Protein AF-A0A1B6IXI5-F1 (afdb_monomer_lite)

InterPro domains:
  IPR011701 Major facilitator superfamily [PF07690] (2-119)
  IPR036259 MFS transporter superfamily [G3DSA:1.20.1250.20] (48-127)
  IPR036259 MFS transporter superfamily [SSF103473] (2-117)
  IPR050382 Major Facilitator Superfamily Sodium/Anion Cotransporter [PTHR11662] (1-133)

Sequence (133 aa):
CVVWWTVVKDKPEDDPHISPEELKFLKESLGGGPNDTAAKHVTYPWAKFLTSMPVWSIVVAHFCENWGFYTLLTQLPTFMKDTLNFQLEKAGFMSSLPYLVMAIIMQFAGTLADWLRNTEVLTTTQVRKVFNC

Structure (mmCIF, N/CA/C/O backbone):
data_AF-A0A1B6IXI5-F1
#
_entry.id   AF-A0A1B6IXI5-F1
#
loop_
_atom_site.group_PDB
_atom_site.id
_atom_site.type_symbol
_atom_site.label_atom_id
_atom_site.label_alt_id
_atom_site.label_comp_id
_atom_site.label_asym_id
_atom_site.label_entity_id
_atom_site.label_seq_id
_atom_site.pdbx_PDB_ins_code
_atom_site.Cartn_x
_atom_site.Cartn_y
_atom_site.Cartn_z
_atom_site.occupancy
_atom_site.B_iso_or_equiv
_atom_site.auth_seq_id
_atom_site.auth_comp_id
_atom_site.auth_asym_id
_atom_site.auth_atom_id
_atom_site.pdbx_PDB_model_num
ATOM 1 N N . CYS A 1 1 ? -19.830 2.614 -16.063 1.00 67.19 1 CYS A N 1
ATOM 2 C CA . CYS A 1 1 ? -19.377 1.540 -16.977 1.00 67.19 1 CYS A CA 1
ATOM 3 C C . CYS A 1 1 ? -19.021 2.060 -18.369 1.00 67.19 1 CYS A C 1
ATOM 5 O O . CYS A 1 1 ? -17.896 1.840 -18.783 1.00 67.19 1 CYS A O 1
ATOM 7 N N . VAL A 1 2 ? -19.909 2.790 -19.061 1.00 84.94 2 VAL A N 1
ATOM 8 C CA . VAL A 1 2 ? -19.627 3.304 -20.422 1.00 84.94 2 VAL A CA 1
ATOM 9 C C . VAL A 1 2 ? -18.399 4.226 -20.459 1.00 84.94 2 VAL A C 1
ATOM 11 O O . VAL A 1 2 ? -17.501 3.995 -21.255 1.00 84.94 2 VAL A O 1
ATOM 14 N N . VAL A 1 3 ? -18.302 5.182 -19.525 1.00 84.06 3 VAL A N 1
ATOM 15 C CA . VAL A 1 3 ? -17.147 6.099 -19.414 1.00 84.06 3 VAL A CA 1
ATOM 16 C C . VAL A 1 3 ? -15.827 5.353 -19.180 1.00 84.06 3 VAL A C 1
ATOM 18 O O . VAL A 1 3 ? -14.811 5.684 -19.779 1.00 84.06 3 VAL A O 1
ATOM 21 N N . TRP A 1 4 ? -15.840 4.307 -18.348 1.00 84.69 4 TRP A N 1
ATOM 22 C CA . TRP A 1 4 ? -14.651 3.491 -18.086 1.00 84.69 4 TRP A CA 1
ATOM 23 C C . TRP A 1 4 ? -14.162 2.794 -19.357 1.00 84.69 4 TRP A C 1
ATOM 25 O O . TRP A 1 4 ? -12.978 2.821 -19.650 1.00 84.69 4 TRP A O 1
ATOM 35 N N . TRP A 1 5 ? -15.072 2.241 -20.161 1.00 80.81 5 TRP A N 1
ATOM 36 C CA . TRP A 1 5 ? -14.699 1.555 -21.401 1.00 80.81 5 TRP A CA 1
ATOM 37 C C . TRP A 1 5 ? -14.179 2.514 -22.485 1.00 80.81 5 TRP A C 1
ATOM 39 O O . TRP A 1 5 ? -13.319 2.165 -23.300 1.00 80.81 5 TRP A O 1
ATOM 49 N N . THR A 1 6 ? -14.680 3.751 -22.498 1.00 80.06 6 THR A N 1
ATOM 50 C CA . THR A 1 6 ? -14.185 4.772 -23.425 1.00 80.06 6 THR A CA 1
ATOM 51 C C . THR A 1 6 ? -12.813 5.304 -23.022 1.00 80.06 6 THR A C 1
ATOM 53 O O . THR A 1 6 ? -12.004 5.561 -23.907 1.00 80.06 6 THR A O 1
ATOM 56 N N . VAL A 1 7 ? -12.547 5.436 -21.718 1.00 83.25 7 VAL A N 1
ATOM 57 C CA . VAL A 1 7 ? -11.343 6.096 -21.184 1.00 83.25 7 VAL A CA 1
ATOM 58 C C . VAL A 1 7 ? -10.203 5.116 -20.896 1.00 83.25 7 VAL A C 1
ATOM 60 O O . VAL A 1 7 ? -9.048 5.475 -21.069 1.00 83.25 7 VAL A O 1
ATOM 63 N N . VAL A 1 8 ? -10.494 3.887 -20.469 1.00 83.50 8 VAL A N 1
ATOM 64 C CA . VAL A 1 8 ? -9.472 2.924 -20.036 1.00 83.50 8 VAL A CA 1
ATOM 65 C C . VAL A 1 8 ? -9.174 1.930 -21.153 1.00 83.50 8 VAL A C 1
ATOM 67 O O . VAL A 1 8 ? -10.088 1.299 -21.693 1.00 83.50 8 VAL A O 1
ATOM 70 N N . LYS A 1 9 ? -7.890 1.796 -21.493 1.00 83.12 9 LYS A N 1
ATOM 71 C CA . LYS A 1 9 ? -7.355 0.848 -22.478 1.00 83.12 9 LYS A CA 1
ATOM 72 C C . LYS A 1 9 ? -6.308 -0.047 -21.821 1.00 83.12 9 LYS A C 1
ATOM 74 O O . LYS A 1 9 ? -5.567 0.406 -20.954 1.00 83.12 9 LYS A O 1
ATOM 79 N N . ASP A 1 10 ? -6.252 -1.308 -22.245 1.00 77.31 10 ASP A N 1
ATOM 80 C CA . ASP A 1 10 ? -5.355 -2.312 -21.654 1.00 77.31 10 ASP A CA 1
ATOM 81 C C . ASP A 1 10 ? -3.899 -2.151 -22.110 1.00 77.31 10 ASP A C 1
ATOM 83 O O . ASP A 1 10 ? -2.974 -2.543 -21.397 1.00 77.31 10 ASP A O 1
ATOM 87 N N . LYS A 1 11 ? -3.679 -1.576 -23.298 1.00 77.81 11 LYS A N 1
ATOM 88 C CA . LYS A 1 11 ? -2.348 -1.313 -23.846 1.00 77.81 11 LYS A CA 1
ATOM 89 C C . LYS A 1 11 ? -2.198 0.162 -24.206 1.00 77.81 11 LYS A C 1
ATOM 91 O O . LYS A 1 11 ? -3.133 0.732 -24.767 1.00 77.81 11 LYS A O 1
ATOM 96 N N . PRO A 1 12 ? -1.001 0.746 -24.008 1.00 78.19 12 PRO A N 1
ATOM 97 C CA . PRO A 1 12 ? -0.706 2.108 -24.456 1.00 78.19 12 PRO A CA 1
ATOM 98 C C . PRO A 1 12 ? -0.896 2.304 -25.968 1.00 78.19 12 PRO A C 1
ATOM 100 O O . PRO A 1 12 ? -1.110 3.416 -26.423 1.00 78.19 12 PRO A O 1
ATOM 103 N N . GLU A 1 13 ? -0.806 1.229 -26.757 1.00 77.19 13 GLU A N 1
ATOM 104 C CA . GLU A 1 13 ? -0.941 1.254 -28.221 1.00 77.19 13 GLU A CA 1
ATOM 105 C C . GLU A 1 13 ? -2.391 1.421 -28.697 1.00 77.19 13 GLU A C 1
ATOM 107 O O . GLU A 1 13 ? -2.615 1.875 -29.816 1.00 77.19 13 GLU A O 1
ATOM 112 N N . ASP A 1 14 ? -3.358 1.059 -27.851 1.00 78.50 14 ASP A N 1
ATOM 113 C CA . ASP A 1 14 ? -4.788 1.089 -28.167 1.00 78.50 14 ASP A CA 1
ATOM 114 C C . ASP A 1 14 ? -5.450 2.418 -27.744 1.00 78.50 14 ASP A C 1
ATOM 116 O O . ASP A 1 14 ? -6.663 2.594 -27.915 1.00 78.50 14 ASP A O 1
ATOM 120 N N . ASP A 1 15 ? -4.679 3.350 -27.169 1.00 81.88 15 ASP A N 1
ATOM 121 C CA . ASP A 1 15 ? -5.163 4.662 -26.738 1.00 81.88 15 ASP A CA 1
ATOM 122 C C . ASP A 1 15 ? -5.076 5.697 -27.878 1.00 81.88 15 ASP A C 1
ATOM 124 O O . ASP A 1 15 ? -3.981 6.004 -28.353 1.00 81.88 15 ASP A O 1
ATOM 128 N N . PRO A 1 16 ? -6.206 6.278 -28.327 1.00 78.38 16 PRO A N 1
ATOM 129 C CA . PRO A 1 16 ? -6.204 7.292 -29.378 1.00 78.38 16 PRO A CA 1
ATOM 130 C C . PRO A 1 16 ? -5.642 8.660 -28.949 1.00 78.38 16 PRO A C 1
ATOM 132 O O . PRO A 1 16 ? -5.395 9.491 -29.821 1.00 78.38 16 PRO A O 1
ATOM 135 N N . HIS A 1 17 ? -5.460 8.925 -27.650 1.00 81.44 17 HIS A N 1
ATOM 136 C CA . HIS A 1 17 ? -4.988 10.221 -27.138 1.00 81.44 17 HIS A CA 1
ATOM 137 C C . HIS A 1 17 ? -3.500 10.234 -26.758 1.00 81.44 17 HIS A C 1
ATOM 139 O O . HIS A 1 17 ? -3.001 11.276 -26.330 1.00 81.44 17 HIS A O 1
ATOM 145 N N . ILE A 1 18 ? -2.781 9.118 -26.911 1.00 84.69 18 ILE A N 1
ATOM 146 C CA . ILE A 1 18 ? -1.370 9.037 -26.524 1.00 84.69 18 ILE A CA 1
ATOM 147 C C . ILE A 1 18 ? -0.464 9.772 -27.517 1.00 84.69 18 ILE A C 1
ATOM 149 O O . ILE A 1 18 ? -0.598 9.654 -28.739 1.00 84.69 18 ILE A O 1
ATOM 153 N N . SER A 1 19 ? 0.503 10.526 -26.993 1.00 86.12 19 SER A N 1
ATOM 154 C CA . SER A 1 19 ? 1.511 11.166 -27.837 1.00 86.12 19 SER A CA 1
ATOM 155 C C . SER A 1 19 ? 2.536 10.138 -28.348 1.00 86.12 19 SER A C 1
ATOM 157 O O . SER A 1 19 ? 2.885 9.193 -27.633 1.00 86.12 19 SER A O 1
ATOM 159 N N . PRO A 1 20 ? 3.080 10.303 -29.568 1.00 83.56 20 PRO A N 1
ATOM 160 C CA . PRO A 1 20 ? 4.087 9.382 -30.100 1.00 83.56 20 PRO A CA 1
ATOM 161 C C . PRO A 1 20 ? 5.383 9.377 -29.270 1.00 83.56 20 PRO A C 1
ATOM 163 O O . PRO A 1 20 ? 6.080 8.363 -29.221 1.00 83.56 20 PRO A O 1
ATOM 166 N N . GLU A 1 21 ? 5.695 10.489 -28.601 1.00 85.62 21 GLU A N 1
ATOM 167 C CA . GLU A 1 21 ? 6.847 10.620 -27.704 1.00 85.62 21 GLU A CA 1
ATOM 168 C C . GLU A 1 21 ? 6.657 9.810 -26.416 1.00 85.62 21 GLU A C 1
ATOM 170 O O . GLU A 1 21 ? 7.542 9.042 -26.037 1.00 85.62 21 GLU A O 1
ATOM 175 N N . GLU A 1 22 ? 5.484 9.909 -25.784 1.00 84.00 22 GLU A N 1
ATOM 176 C CA . GLU A 1 22 ? 5.134 9.129 -24.594 1.00 84.00 22 GLU A CA 1
ATOM 177 C C . GLU A 1 22 ? 5.066 7.632 -24.906 1.00 84.00 22 GLU A C 1
ATOM 179 O O . GLU A 1 22 ? 5.629 6.818 -24.175 1.00 84.00 22 GLU A O 1
ATOM 184 N N . LEU A 1 23 ? 4.463 7.258 -26.038 1.00 84.06 23 LEU A N 1
ATOM 185 C CA . LEU A 1 23 ? 4.415 5.868 -26.484 1.00 84.06 23 LEU A CA 1
ATOM 186 C C . LEU A 1 23 ? 5.824 5.294 -26.675 1.00 84.06 23 LEU A C 1
ATOM 188 O O . LEU A 1 23 ? 6.084 4.154 -26.281 1.00 84.06 23 LEU A O 1
ATOM 192 N N . LYS A 1 24 ? 6.752 6.075 -27.243 1.00 84.50 24 LYS A N 1
ATOM 193 C CA . LYS A 1 24 ? 8.157 5.674 -27.371 1.00 84.50 24 LYS A CA 1
ATOM 194 C C . LYS A 1 24 ? 8.823 5.525 -25.999 1.00 84.50 24 LYS A C 1
ATOM 196 O O . LYS A 1 24 ? 9.433 4.489 -25.745 1.00 84.50 24 LYS A O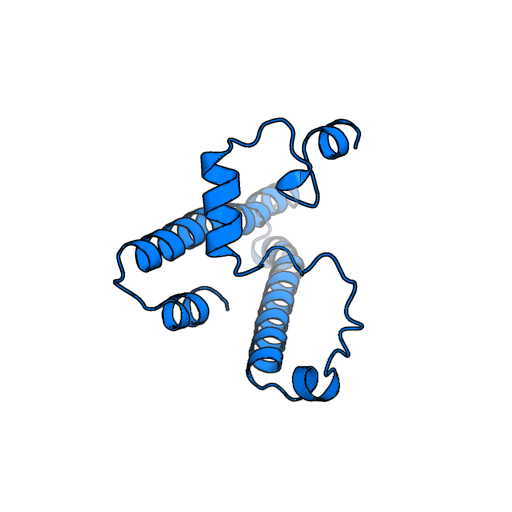 1
ATOM 201 N N . PHE A 1 25 ? 8.655 6.504 -25.110 1.00 84.69 25 PHE A N 1
ATOM 202 C CA . PHE A 1 25 ? 9.204 6.471 -23.752 1.00 84.69 25 PHE A CA 1
ATOM 203 C C . PHE A 1 25 ? 8.719 5.254 -22.951 1.00 84.69 25 PHE A C 1
ATOM 205 O O . PHE A 1 25 ? 9.518 4.580 -22.299 1.00 84.69 25 PHE A O 1
ATOM 212 N N . LEU A 1 26 ? 7.424 4.935 -23.020 1.00 82.75 26 LEU A N 1
ATOM 213 C CA . LEU A 1 26 ? 6.840 3.784 -22.334 1.00 82.75 26 LEU A CA 1
ATOM 214 C C . LEU A 1 26 ? 7.372 2.466 -22.898 1.00 82.75 26 LEU A C 1
ATOM 216 O O . LEU A 1 26 ? 7.742 1.584 -22.125 1.00 82.75 26 LEU A O 1
ATOM 220 N N . LYS A 1 27 ? 7.471 2.334 -24.227 1.00 81.19 27 LYS A N 1
ATOM 221 C CA . LYS A 1 27 ? 8.041 1.137 -24.868 1.00 81.19 27 LYS A CA 1
ATOM 222 C C . LYS A 1 27 ? 9.500 0.913 -24.479 1.00 81.19 27 LYS A C 1
ATOM 224 O O . LYS A 1 27 ? 9.884 -0.215 -24.179 1.00 81.19 27 LYS A O 1
ATOM 229 N N . GLU A 1 28 ? 10.294 1.979 -24.437 1.00 81.44 28 GLU A N 1
ATOM 230 C CA . GLU A 1 28 ? 11.695 1.920 -24.009 1.00 81.44 28 GLU A CA 1
ATOM 231 C C . GLU A 1 28 ? 11.821 1.603 -22.507 1.00 81.44 28 GLU A C 1
ATOM 233 O O . GLU A 1 28 ? 12.659 0.789 -22.120 1.00 81.44 28 GLU A O 1
ATOM 238 N N . SER A 1 29 ? 10.949 2.169 -21.665 1.00 78.62 29 SER A N 1
ATOM 239 C CA . SER A 1 29 ? 10.973 1.985 -20.203 1.00 78.62 29 SER A CA 1
ATOM 240 C C . SER A 1 29 ? 10.449 0.625 -19.731 1.00 78.62 29 SER A C 1
ATOM 242 O O . SER A 1 29 ? 10.899 0.114 -18.706 1.00 78.62 29 SER A O 1
ATOM 244 N N . LEU A 1 30 ? 9.495 0.028 -20.452 1.00 73.62 30 LEU A N 1
ATOM 245 C CA . LEU A 1 30 ? 8.881 -1.257 -20.094 1.00 73.62 30 LEU A CA 1
ATOM 246 C C . LEU A 1 30 ? 9.734 -2.469 -20.505 1.00 73.62 30 LEU A C 1
ATOM 248 O O . LEU A 1 30 ? 9.431 -3.588 -20.097 1.00 73.62 30 LEU A O 1
ATOM 252 N N . GLY A 1 31 ? 10.794 -2.278 -21.300 1.00 59.84 31 GLY A N 1
ATOM 253 C CA . GLY A 1 31 ? 11.681 -3.362 -21.747 1.00 59.84 31 GLY A CA 1
ATOM 254 C C . GLY A 1 31 ? 11.028 -4.377 -22.699 1.00 59.84 31 GLY A C 1
ATOM 255 O O . GLY A 1 31 ? 11.647 -5.386 -23.036 1.00 59.84 31 GLY A O 1
ATOM 256 N N . GLY A 1 32 ? 9.796 -4.116 -23.147 1.00 55.69 32 GLY A N 1
ATOM 257 C CA . GLY A 1 32 ? 9.060 -4.939 -24.102 1.00 55.69 32 GLY A CA 1
ATOM 258 C C . GLY A 1 32 ? 9.469 -4.597 -25.530 1.00 55.69 32 GLY A C 1
ATOM 259 O O . GLY A 1 32 ? 8.934 -3.674 -26.140 1.00 55.69 32 GLY A O 1
ATOM 260 N N . GLY A 1 33 ? 10.437 -5.332 -26.078 1.00 52.00 33 GLY A N 1
ATOM 261 C CA . GLY A 1 33 ? 10.731 -5.265 -27.509 1.00 52.00 33 GLY A CA 1
ATOM 262 C C . GLY A 1 33 ? 9.511 -5.679 -28.355 1.00 52.00 33 GLY A C 1
ATOM 263 O O . GLY A 1 33 ? 8.635 -6.388 -27.859 1.00 52.00 33 GLY A O 1
ATOM 264 N N . PRO A 1 34 ? 9.464 -5.323 -29.653 1.00 52.78 34 PRO A N 1
ATOM 265 C CA . PRO A 1 34 ? 8.326 -5.547 -30.566 1.00 52.78 34 PRO A CA 1
ATOM 266 C C . PRO A 1 34 ? 7.917 -7.023 -30.807 1.00 52.78 34 PRO A C 1
ATOM 268 O O . PRO A 1 34 ? 7.080 -7.297 -31.662 1.00 52.78 34 PRO A O 1
ATOM 271 N N . ASN A 1 35 ? 8.474 -7.973 -30.049 1.00 48.59 35 ASN A N 1
ATOM 272 C CA . ASN A 1 35 ? 8.261 -9.417 -30.155 1.00 48.59 35 ASN A CA 1
ATOM 273 C C . ASN A 1 35 ? 7.423 -10.028 -29.009 1.00 48.59 35 ASN A C 1
ATOM 275 O O . ASN A 1 35 ? 7.269 -11.249 -28.973 1.00 48.59 35 ASN A O 1
ATOM 279 N N . ASP A 1 36 ? 6.862 -9.230 -28.092 1.00 53.41 36 ASP A N 1
ATOM 280 C CA . ASP A 1 36 ? 5.955 -9.726 -27.030 1.00 53.41 36 ASP A CA 1
ATOM 281 C C . ASP A 1 36 ? 4.511 -9.990 -27.511 1.00 53.41 36 ASP A C 1
ATOM 283 O O . ASP A 1 36 ? 3.614 -10.309 -26.733 1.00 53.41 36 ASP A O 1
ATOM 287 N N . THR A 1 37 ? 4.272 -9.911 -28.821 1.00 49.34 37 THR A N 1
ATOM 288 C CA . THR A 1 37 ? 2.995 -10.251 -29.470 1.00 49.34 37 THR A CA 1
ATOM 289 C C . THR A 1 37 ? 2.809 -11.747 -29.724 1.00 49.34 37 THR A C 1
ATOM 291 O O . THR A 1 37 ? 1.701 -12.181 -30.038 1.00 49.34 37 THR A O 1
ATOM 294 N N . ALA A 1 38 ? 3.843 -12.569 -29.543 1.00 49.12 38 ALA A N 1
ATOM 295 C CA . ALA A 1 38 ? 3.666 -14.012 -29.500 1.00 49.12 38 ALA A CA 1
ATOM 296 C C . ALA A 1 38 ? 3.351 -14.405 -28.060 1.00 49.12 38 ALA A C 1
ATOM 298 O O . ALA A 1 38 ? 4.207 -14.261 -27.189 1.00 49.12 38 ALA A O 1
ATOM 299 N N . ALA A 1 39 ? 2.147 -14.926 -27.820 1.00 53.59 39 ALA A N 1
ATOM 300 C CA . ALA A 1 39 ? 1.781 -15.625 -26.596 1.00 53.59 39 ALA A CA 1
ATOM 301 C C . ALA A 1 39 ? 2.751 -16.797 -26.361 1.00 53.59 39 ALA A C 1
ATOM 303 O O . ALA A 1 39 ? 2.464 -17.953 -26.671 1.00 53.59 39 ALA A O 1
ATOM 304 N N . LYS A 1 40 ? 3.947 -16.502 -25.844 1.00 56.41 40 LYS A N 1
ATOM 305 C CA . LYS A 1 40 ? 4.839 -17.506 -25.291 1.00 56.41 40 LYS A CA 1
ATOM 306 C C . LYS A 1 40 ? 4.049 -18.122 -24.160 1.00 56.41 40 LYS A C 1
ATOM 308 O O . LYS A 1 40 ? 3.528 -17.412 -23.305 1.00 56.41 40 LYS A O 1
ATOM 313 N N . HIS A 1 41 ? 3.919 -19.438 -24.183 1.00 58.19 41 HIS A N 1
ATOM 314 C CA . HIS A 1 41 ? 3.311 -20.164 -23.089 1.00 58.19 41 HIS A CA 1
ATOM 315 C C . HIS A 1 41 ? 4.200 -19.963 -21.852 1.00 58.19 41 HIS A C 1
ATOM 317 O O . HIS A 1 41 ? 5.185 -20.673 -21.649 1.00 58.19 41 HIS A O 1
ATOM 323 N N . VAL A 1 42 ? 3.923 -18.907 -21.083 1.00 68.31 42 VAL A N 1
ATOM 324 C CA . VAL A 1 42 ? 4.665 -18.577 -19.872 1.00 68.31 42 VAL A CA 1
ATOM 325 C C . VAL A 1 42 ? 4.297 -19.640 -18.853 1.00 68.31 42 VAL A C 1
ATOM 327 O O . VAL A 1 42 ? 3.222 -19.614 -18.258 1.00 68.31 42 VAL A O 1
ATOM 330 N N . THR A 1 43 ? 5.186 -20.613 -18.679 1.00 76.75 43 THR A N 1
ATOM 331 C CA . THR A 1 43 ? 5.064 -21.578 -17.590 1.00 76.75 43 THR A CA 1
ATOM 332 C C . THR A 1 43 ? 5.403 -20.841 -16.303 1.00 76.75 43 THR A C 1
ATOM 334 O O . THR A 1 43 ? 6.572 -20.600 -15.996 1.00 76.75 43 THR A O 1
ATOM 337 N N . TYR A 1 44 ? 4.372 -20.422 -15.575 1.00 78.56 44 TYR A N 1
ATOM 338 C CA . TYR A 1 44 ? 4.531 -19.769 -14.284 1.00 78.56 44 TYR A CA 1
ATOM 339 C C . TYR A 1 44 ? 5.181 -20.754 -13.289 1.00 78.56 44 TYR A C 1
ATOM 341 O O . TYR A 1 44 ? 4.739 -21.893 -13.131 1.00 78.56 44 TYR A O 1
ATOM 349 N N . PRO A 1 45 ? 6.256 -20.376 -12.588 1.00 84.44 45 PRO A N 1
ATOM 350 C CA . PRO A 1 45 ? 6.868 -21.256 -11.605 1.00 84.44 45 PRO A CA 1
ATOM 351 C C . PRO A 1 45 ? 6.164 -21.095 -10.245 1.00 84.44 45 PRO A C 1
ATOM 353 O O . PRO A 1 45 ? 6.758 -20.560 -9.309 1.00 84.44 45 PRO A O 1
ATOM 356 N N . TRP A 1 46 ? 4.911 -21.563 -10.115 1.00 85.56 46 TRP A N 1
ATOM 357 C CA . TRP A 1 46 ? 4.110 -21.431 -8.877 1.00 85.56 46 TRP A CA 1
ATOM 358 C C . TRP A 1 46 ? 4.859 -21.892 -7.629 1.00 85.56 46 TRP A C 1
ATOM 360 O O . TRP A 1 46 ? 4.832 -21.212 -6.610 1.00 85.56 46 TRP A O 1
ATOM 370 N N . ALA A 1 47 ? 5.566 -23.023 -7.717 1.00 83.06 47 ALA A N 1
ATOM 371 C CA . ALA A 1 47 ? 6.337 -23.547 -6.596 1.00 83.06 47 ALA A CA 1
ATOM 372 C C . ALA A 1 47 ? 7.406 -22.546 -6.137 1.00 83.06 47 ALA A C 1
ATOM 374 O O . ALA A 1 47 ? 7.485 -22.246 -4.954 1.00 83.06 47 ALA A O 1
ATOM 375 N N . LYS A 1 48 ? 8.164 -21.954 -7.073 1.00 82.62 48 LYS A N 1
ATOM 376 C CA . LYS A 1 48 ? 9.199 -20.962 -6.741 1.00 82.62 48 LYS A CA 1
ATOM 377 C C . LYS A 1 48 ? 8.603 -19.673 -6.178 1.00 82.62 48 LYS A C 1
ATOM 379 O O . LYS A 1 48 ? 9.198 -19.076 -5.286 1.00 82.62 48 LYS A O 1
ATOM 384 N N . PHE A 1 49 ? 7.439 -19.265 -6.682 1.00 85.88 49 PHE A N 1
ATOM 385 C CA . PHE A 1 49 ? 6.697 -18.113 -6.172 1.00 85.88 49 PHE A CA 1
ATOM 386 C C . PHE A 1 49 ? 6.250 -18.337 -4.722 1.00 85.88 49 PHE A C 1
ATOM 388 O O . PHE A 1 49 ? 6.551 -17.521 -3.856 1.00 85.88 49 PHE A O 1
ATOM 395 N N . LEU A 1 50 ? 5.624 -19.482 -4.438 1.00 86.06 50 LEU A N 1
ATOM 396 C CA . LEU A 1 50 ? 5.153 -19.834 -3.098 1.00 86.06 50 LEU A CA 1
ATOM 397 C C . LEU A 1 50 ? 6.290 -20.136 -2.115 1.00 86.06 50 LEU A C 1
ATOM 399 O O . LEU A 1 50 ? 6.093 -20.015 -0.914 1.00 86.06 50 LEU A O 1
ATOM 403 N N . THR A 1 51 ? 7.486 -20.497 -2.579 1.00 87.12 51 THR A N 1
ATOM 404 C CA . THR A 1 51 ? 8.665 -20.661 -1.707 1.00 87.12 51 THR A CA 1
ATOM 405 C C . THR A 1 51 ? 9.463 -19.369 -1.506 1.00 87.12 51 THR A C 1
ATOM 407 O O . THR A 1 51 ? 10.469 -19.371 -0.800 1.00 87.12 51 THR A O 1
ATOM 410 N N . SER A 1 52 ? 9.071 -18.267 -2.148 1.00 89.69 52 SER A N 1
ATOM 411 C CA . SER A 1 52 ? 9.813 -17.007 -2.113 1.00 89.69 52 SER A CA 1
ATOM 412 C C . SER A 1 52 ? 9.606 -16.273 -0.785 1.00 89.69 52 SER A C 1
ATOM 414 O O . SER A 1 52 ? 8.479 -15.958 -0.407 1.00 89.69 52 SER A O 1
ATOM 416 N N . MET A 1 53 ? 10.696 -15.951 -0.083 1.00 87.62 53 MET A N 1
ATOM 417 C CA . MET A 1 53 ? 10.6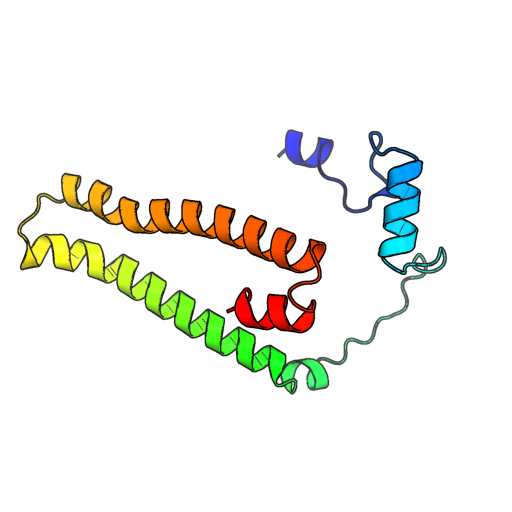48 -15.240 1.202 1.00 87.62 53 MET A CA 1
ATOM 418 C C . MET A 1 53 ? 9.970 -13.855 1.113 1.00 87.62 53 MET A C 1
ATOM 420 O O . MET A 1 53 ? 9.113 -13.582 1.951 1.00 87.62 53 MET A O 1
ATOM 424 N N . PRO A 1 54 ? 10.240 -13.010 0.092 1.00 85.62 54 PRO A N 1
ATOM 425 C CA . PRO A 1 54 ? 9.519 -11.748 -0.092 1.00 85.62 54 PRO A CA 1
ATOM 426 C C . PRO A 1 54 ? 7.995 -11.887 -0.197 1.00 85.62 54 PRO A C 1
ATOM 428 O O . PRO A 1 54 ? 7.276 -11.021 0.292 1.00 85.62 54 PRO A O 1
ATOM 431 N N . VAL A 1 55 ? 7.495 -12.969 -0.806 1.00 87.81 55 VAL A N 1
ATOM 432 C CA . VAL A 1 55 ? 6.047 -13.197 -0.952 1.00 87.81 55 VAL A CA 1
ATOM 433 C C . VAL A 1 55 ? 5.417 -13.419 0.419 1.00 87.81 55 VAL A C 1
ATOM 435 O O . VAL A 1 55 ? 4.432 -12.768 0.752 1.00 87.81 55 VAL A O 1
ATOM 438 N N . TRP A 1 56 ? 6.024 -14.263 1.254 1.00 90.44 56 TRP A N 1
ATOM 439 C CA . TRP A 1 56 ? 5.541 -14.486 2.617 1.00 90.44 56 TRP A CA 1
ATOM 440 C C . TRP A 1 56 ? 5.662 -13.251 3.508 1.00 90.44 56 TRP A C 1
ATOM 442 O O . TRP A 1 56 ? 4.776 -13.023 4.328 1.00 90.44 56 TRP A O 1
ATOM 452 N N . SER A 1 57 ? 6.703 -12.428 3.335 1.00 87.62 57 SER A N 1
ATOM 453 C CA . SER A 1 57 ? 6.814 -11.152 4.051 1.00 87.62 57 SER A CA 1
ATOM 454 C C . SER A 1 57 ? 5.621 -10.236 3.764 1.00 87.62 57 SER A C 1
ATOM 456 O O . SE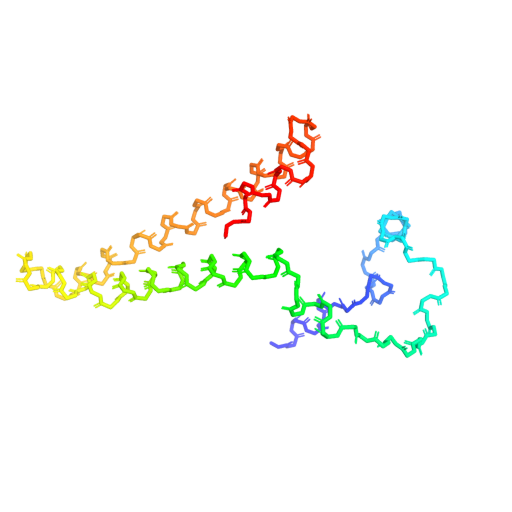R A 1 57 ? 5.031 -9.716 4.706 1.00 87.62 57 SER A O 1
ATOM 458 N N . ILE A 1 58 ? 5.223 -10.105 2.493 1.00 87.69 58 ILE A N 1
ATOM 459 C CA . ILE A 1 58 ? 4.053 -9.306 2.093 1.00 87.69 58 ILE A CA 1
ATOM 460 C C . ILE A 1 58 ? 2.758 -9.924 2.636 1.00 87.69 58 ILE A C 1
ATOM 462 O O . ILE A 1 58 ? 1.916 -9.212 3.171 1.00 87.69 58 ILE A O 1
ATOM 466 N N . VAL A 1 59 ? 2.600 -11.251 2.553 1.00 89.50 59 VAL A N 1
ATOM 467 C CA . VAL A 1 59 ? 1.397 -11.942 3.058 1.00 89.50 59 VAL A CA 1
ATOM 468 C C . VAL A 1 59 ? 1.206 -11.709 4.556 1.00 89.50 59 VAL A C 1
ATOM 470 O O . VAL A 1 59 ? 0.101 -11.389 4.990 1.00 89.50 59 VAL A O 1
ATOM 473 N N . VAL A 1 60 ? 2.268 -11.853 5.352 1.00 90.44 60 VAL A N 1
ATOM 474 C CA . VAL A 1 60 ? 2.202 -11.639 6.804 1.00 90.44 60 VAL A CA 1
ATOM 475 C C . VAL A 1 60 ? 1.932 -10.173 7.128 1.00 90.44 60 VAL A C 1
ATOM 477 O O . VAL A 1 60 ? 1.095 -9.894 7.984 1.00 90.44 60 VAL A O 1
ATOM 480 N N . ALA A 1 61 ? 2.598 -9.241 6.443 1.00 87.38 61 ALA A N 1
ATOM 481 C CA . ALA A 1 61 ? 2.384 -7.816 6.665 1.00 87.38 61 ALA A CA 1
ATOM 482 C C . ALA A 1 61 ? 0.933 -7.411 6.358 1.00 87.38 61 ALA A C 1
ATOM 484 O O . ALA A 1 61 ? 0.264 -6.827 7.212 1.00 87.38 61 ALA A O 1
ATOM 485 N N . HIS A 1 62 ? 0.397 -7.857 5.219 1.00 88.06 62 HIS A N 1
ATOM 486 C CA . HIS A 1 62 ? -0.983 -7.578 4.831 1.00 88.06 62 HIS A CA 1
ATOM 487 C C . HIS A 1 62 ? -2.010 -8.263 5.745 1.00 88.06 62 HIS A C 1
ATOM 489 O O . HIS A 1 62 ? -3.073 -7.704 6.022 1.00 88.06 62 HIS A O 1
ATOM 495 N N . PHE A 1 63 ? -1.70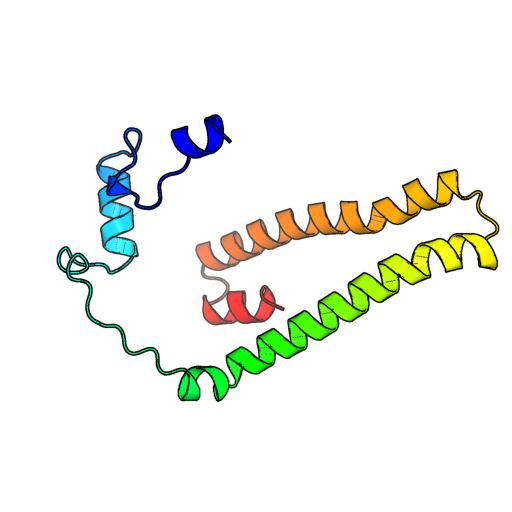5 -9.457 6.267 1.00 90.44 63 PHE A N 1
ATOM 496 C CA . PHE A 1 63 ? -2.542 -10.111 7.275 1.00 90.44 63 PHE A CA 1
ATOM 497 C C . PHE A 1 63 ? -2.601 -9.298 8.574 1.00 90.44 63 PHE A C 1
ATOM 499 O O . PHE A 1 63 ? -3.689 -9.055 9.095 1.00 90.44 63 PHE A O 1
ATOM 506 N N . CYS A 1 64 ? -1.449 -8.853 9.083 1.00 88.88 64 CYS A N 1
ATOM 507 C CA . CYS A 1 64 ? -1.368 -8.023 10.286 1.00 88.88 64 CYS A CA 1
ATOM 508 C C . CYS A 1 64 ? -2.110 -6.692 10.110 1.00 88.88 64 CYS A C 1
ATOM 510 O O . CYS A 1 64 ? -2.843 -6.277 11.010 1.00 88.88 64 CYS A O 1
ATOM 512 N N . GLU A 1 65 ? -1.956 -6.052 8.949 1.00 86.56 65 GLU A N 1
ATOM 513 C CA . GLU A 1 65 ? -2.664 -4.824 8.587 1.00 86.56 65 GLU A CA 1
ATOM 514 C C . GLU A 1 65 ? -4.183 -5.038 8.599 1.00 86.56 65 GLU A C 1
ATOM 516 O O . GLU A 1 65 ? -4.893 -4.353 9.337 1.00 86.56 65 GLU A O 1
ATOM 521 N N . ASN A 1 66 ? -4.683 -6.025 7.847 1.00 87.75 66 ASN A N 1
ATOM 522 C CA . ASN A 1 66 ? -6.115 -6.318 7.778 1.00 87.75 66 ASN A CA 1
ATOM 523 C C . ASN A 1 66 ? -6.679 -6.668 9.156 1.00 87.75 66 ASN A C 1
ATOM 525 O O . ASN A 1 66 ? -7.725 -6.151 9.545 1.00 87.75 66 ASN A O 1
ATOM 529 N N . TRP A 1 67 ? -5.986 -7.513 9.923 1.00 88.69 67 TRP A N 1
ATOM 530 C CA . TRP A 1 67 ? -6.408 -7.868 11.275 1.00 88.69 67 TRP A CA 1
ATOM 531 C C . TRP A 1 67 ? -6.543 -6.629 12.164 1.00 88.69 67 TRP A C 1
ATOM 533 O O . TRP A 1 67 ? -7.572 -6.443 12.822 1.00 88.69 67 TRP A O 1
ATOM 543 N N . GLY A 1 68 ? -5.518 -5.772 12.184 1.00 86.12 68 GLY A N 1
ATOM 544 C CA . GLY A 1 68 ? -5.521 -4.533 12.959 1.00 86.12 68 GLY A CA 1
ATOM 545 C C . GLY A 1 68 ? -6.643 -3.595 12.522 1.00 86.12 68 GLY A C 1
ATOM 546 O O . GLY A 1 68 ? -7.394 -3.098 13.363 1.00 86.12 68 GLY A O 1
ATOM 547 N N . PHE A 1 69 ? -6.816 -3.426 11.211 1.00 84.75 69 PHE A N 1
ATOM 548 C CA . PHE A 1 69 ? -7.853 -2.591 10.616 1.00 84.75 69 PHE A CA 1
ATOM 549 C C . PHE A 1 69 ? -9.264 -3.066 10.975 1.00 84.75 69 PHE A C 1
ATOM 551 O O . PHE A 1 69 ? -10.073 -2.269 11.449 1.00 84.75 69 PHE A O 1
ATOM 558 N N . TYR A 1 70 ? -9.563 -4.359 10.815 1.00 83.31 70 TYR A N 1
ATOM 559 C CA . TYR A 1 70 ? -10.871 -4.925 11.161 1.00 83.31 70 TYR A CA 1
ATOM 560 C C . TYR A 1 70 ? -11.134 -4.909 12.666 1.00 83.31 70 TYR A C 1
ATOM 562 O O . TYR A 1 70 ? -12.264 -4.657 13.093 1.00 83.31 70 TYR A O 1
ATOM 570 N N . THR A 1 71 ? -10.104 -5.138 13.482 1.00 85.31 71 THR A N 1
ATOM 571 C CA . THR A 1 71 ? -10.222 -5.029 14.941 1.00 85.31 71 THR A CA 1
ATOM 572 C C . THR A 1 71 ? -10.592 -3.603 15.333 1.00 85.31 71 THR A C 1
ATOM 574 O O . THR A 1 71 ? -11.554 -3.406 16.069 1.00 85.31 71 THR A O 1
ATOM 577 N N . LEU A 1 72 ? -9.897 -2.601 14.789 1.00 81.94 72 LEU A N 1
ATOM 578 C CA . LEU A 1 72 ? -10.255 -1.196 14.977 1.00 81.94 72 LEU A CA 1
ATOM 579 C C . LEU A 1 72 ? -11.674 -0.916 14.475 1.00 81.94 72 LEU A C 1
ATOM 581 O O . LEU A 1 72 ? -12.479 -0.401 15.235 1.00 81.94 72 LEU A O 1
ATOM 585 N N . LEU A 1 73 ? -12.029 -1.323 13.258 1.00 80.12 73 LEU A N 1
ATOM 586 C CA . LEU A 1 73 ? -13.351 -1.061 12.679 1.00 80.12 73 LEU A CA 1
ATOM 587 C C . LEU A 1 73 ? -14.503 -1.611 13.529 1.00 80.12 73 LEU A C 1
ATOM 589 O O . LEU A 1 73 ? -15.533 -0.958 13.673 1.00 80.12 73 LEU A O 1
ATOM 593 N N . THR A 1 74 ? -14.335 -2.802 14.099 1.00 79.75 74 THR A N 1
ATOM 594 C CA . THR A 1 74 ? -15.384 -3.476 14.879 1.00 79.75 74 THR A CA 1
ATOM 595 C C . THR A 1 74 ? -15.407 -3.048 16.347 1.00 79.75 74 THR A C 1
ATOM 597 O O . THR A 1 74 ? -16.482 -2.892 16.929 1.00 79.75 74 THR A O 1
ATOM 600 N N . GLN A 1 75 ? -14.241 -2.825 16.956 1.00 78.38 75 GLN A N 1
ATOM 601 C CA . GLN A 1 75 ? -14.126 -2.522 18.386 1.00 78.38 75 GLN A CA 1
ATOM 602 C C . GLN A 1 75 ? -14.182 -1.022 18.690 1.00 78.38 75 GLN A C 1
ATOM 604 O O . GLN A 1 75 ? -14.655 -0.642 19.757 1.00 78.38 75 GLN A O 1
ATOM 609 N N . LEU A 1 76 ? -13.754 -0.152 17.770 1.00 76.12 76 LEU A N 1
ATOM 610 C CA . LEU A 1 76 ? -13.775 1.303 17.946 1.00 76.12 76 LEU A CA 1
ATOM 611 C C . LEU A 1 76 ? -15.185 1.870 18.219 1.00 76.12 76 LEU A C 1
ATOM 613 O O . LEU A 1 76 ? -15.325 2.626 19.184 1.00 76.12 76 LEU A O 1
ATOM 617 N N . PRO A 1 77 ? -16.245 1.524 17.456 1.00 69.38 77 PRO A N 1
ATOM 618 C CA . PRO A 1 77 ? -17.589 2.024 17.748 1.00 69.38 77 PRO A CA 1
ATOM 619 C C . PRO A 1 77 ? -18.144 1.465 19.066 1.00 69.38 77 PRO A C 1
ATOM 621 O O . PRO A 1 77 ? -18.781 2.202 19.818 1.00 69.38 77 PRO A O 1
ATOM 624 N N . THR A 1 78 ? -17.854 0.199 19.382 1.00 72.06 78 THR A N 1
ATOM 625 C CA . THR A 1 78 ? -18.256 -0.449 20.643 1.00 72.06 78 THR A CA 1
ATOM 626 C C . THR A 1 78 ? -17.592 0.228 21.842 1.00 72.06 78 THR A C 1
ATOM 628 O O . THR A 1 78 ? -18.269 0.605 22.793 1.00 72.06 78 THR A O 1
ATOM 631 N N . PHE A 1 79 ? -16.289 0.508 21.763 1.00 75.19 79 PHE A N 1
ATOM 632 C CA . PHE A 1 79 ? -15.547 1.216 22.806 1.00 75.19 79 PHE A CA 1
ATOM 633 C C . PHE A 1 79 ? -16.055 2.649 23.025 1.00 75.19 79 PHE A C 1
ATOM 635 O O . PHE A 1 79 ? -16.213 3.085 24.167 1.00 75.19 79 PHE A O 1
ATOM 642 N N . MET A 1 80 ? -16.346 3.387 21.946 1.00 72.50 80 MET A N 1
ATOM 643 C CA . MET A 1 80 ? -16.902 4.741 22.055 1.00 72.50 80 MET A CA 1
ATOM 644 C C . MET A 1 80 ? -18.308 4.759 22.665 1.00 72.50 80 MET A C 1
ATOM 646 O O . MET A 1 80 ? -18.642 5.686 23.406 1.00 72.50 80 MET A O 1
ATOM 650 N N . LYS A 1 81 ? -19.123 3.740 22.380 1.00 68.50 81 LYS A N 1
ATOM 651 C CA . LYS A 1 81 ? -20.471 3.606 22.934 1.00 68.50 81 LYS A CA 1
ATOM 652 C C . LYS A 1 81 ? -20.445 3.198 24.408 1.00 68.50 81 LYS A C 1
ATOM 654 O O . LYS A 1 81 ? -21.042 3.887 25.230 1.00 68.50 81 LYS A O 1
ATOM 659 N N . ASP A 1 82 ? -19.749 2.113 24.734 1.00 70.06 82 ASP A N 1
ATOM 660 C CA . ASP A 1 82 ? -19.861 1.454 26.039 1.00 70.06 82 ASP A CA 1
ATOM 661 C C . ASP A 1 82 ? -18.982 2.120 27.107 1.00 70.06 82 ASP A C 1
ATOM 663 O O . ASP A 1 82 ? -19.390 2.230 28.262 1.00 70.06 82 ASP A O 1
ATOM 667 N N . THR A 1 83 ? -17.799 2.621 26.732 1.00 67.69 83 THR A N 1
ATOM 668 C CA . THR A 1 83 ? -16.856 3.237 27.682 1.00 67.69 83 THR A CA 1
ATOM 669 C C . THR A 1 83 ? -17.036 4.751 27.777 1.00 67.69 83 THR A C 1
ATOM 671 O O . THR A 1 83 ? -16.998 5.309 28.872 1.00 67.69 83 THR A O 1
ATOM 674 N N . LEU A 1 84 ? -17.237 5.441 26.643 1.00 65.00 84 LEU A N 1
ATOM 675 C CA . LEU A 1 84 ? -17.369 6.906 26.621 1.00 65.00 84 LEU A CA 1
ATOM 676 C C . LEU A 1 84 ? -18.825 7.412 26.651 1.00 65.00 84 LEU A C 1
ATOM 678 O O . LEU A 1 84 ? -19.025 8.625 26.691 1.00 65.00 84 LEU A O 1
ATOM 682 N N . ASN A 1 85 ? -19.835 6.527 26.657 1.00 66.31 85 ASN A N 1
ATOM 683 C CA . ASN A 1 85 ? -21.266 6.882 26.646 1.00 66.31 85 ASN A CA 1
ATOM 684 C C . ASN A 1 85 ? -21.658 7.874 25.525 1.00 66.31 85 ASN A C 1
ATOM 686 O O . ASN A 1 85 ? -22.586 8.674 25.677 1.00 66.31 85 ASN A O 1
ATOM 690 N N . PHE A 1 86 ? -20.958 7.858 24.384 1.00 64.44 86 PHE A N 1
ATOM 691 C CA . PHE A 1 86 ? -21.303 8.727 23.257 1.00 64.44 86 PHE A CA 1
ATOM 692 C C . PHE A 1 86 ? -22.569 8.232 22.547 1.00 64.44 86 PHE A C 1
ATOM 694 O O . PHE A 1 86 ? -22.748 7.037 22.311 1.00 64.44 86 PHE A O 1
ATOM 701 N N . GLN A 1 87 ? -23.440 9.163 22.142 1.00 64.94 87 GLN A N 1
ATOM 702 C CA . GLN A 1 87 ? -24.574 8.839 21.273 1.00 64.94 87 GLN A CA 1
ATOM 703 C C . GLN A 1 87 ? -24.071 8.252 19.945 1.00 64.94 87 GLN A C 1
ATOM 705 O O . GLN A 1 87 ? -23.148 8.797 19.333 1.00 64.94 87 GLN A O 1
ATOM 710 N N . LEU A 1 88 ? -24.704 7.160 19.498 1.00 61.50 88 LEU A N 1
ATOM 711 C CA . LEU A 1 88 ? -24.306 6.354 18.333 1.00 61.50 88 LEU A CA 1
ATOM 712 C C . LEU A 1 88 ? -24.054 7.196 17.065 1.00 61.50 88 LEU A C 1
ATOM 714 O O . LEU A 1 88 ? -23.159 6.900 16.279 1.00 61.50 88 LEU A O 1
ATOM 718 N N . GLU A 1 89 ? -24.816 8.277 16.899 1.00 63.69 89 GLU A N 1
ATOM 719 C CA . GLU A 1 89 ? -24.730 9.199 15.764 1.00 63.69 89 GLU A CA 1
ATOM 720 C C . GLU A 1 89 ? -23.403 9.984 15.733 1.00 63.69 89 GLU A C 1
ATOM 722 O O . GLU A 1 89 ? -22.764 10.101 14.688 1.00 63.69 89 GLU A O 1
ATOM 727 N N . LYS A 1 90 ? -22.911 10.441 16.895 1.00 64.06 90 LYS A N 1
ATOM 728 C CA . LYS A 1 90 ? -21.596 11.101 17.008 1.00 64.06 90 LYS A CA 1
ATOM 729 C C . LYS A 1 90 ? -20.440 10.106 16.915 1.00 64.06 90 LYS A C 1
ATOM 731 O O . LYS A 1 90 ? -19.374 10.458 16.412 1.00 64.06 90 LYS A O 1
ATOM 736 N N . ALA A 1 91 ? -20.657 8.867 17.360 1.00 64.38 91 ALA A N 1
ATOM 737 C CA . ALA A 1 91 ? -19.665 7.801 17.257 1.00 64.38 91 ALA A CA 1
ATOM 738 C C . ALA A 1 91 ? -19.365 7.446 15.789 1.00 64.38 91 ALA A C 1
ATOM 740 O O . ALA A 1 91 ? -18.205 7.235 15.450 1.00 64.38 91 ALA A O 1
ATOM 741 N N . GLY A 1 92 ? -20.371 7.473 14.903 1.00 70.19 92 GLY A N 1
ATOM 742 C CA . GLY A 1 92 ? -20.185 7.278 13.460 1.00 70.19 92 GLY A CA 1
ATOM 743 C C . GLY A 1 92 ? -19.241 8.313 12.841 1.00 70.19 92 GLY A C 1
ATOM 744 O O . GLY A 1 92 ? -18.233 7.947 12.234 1.00 70.19 92 GLY A O 1
ATOM 745 N N . PHE A 1 93 ? -19.493 9.605 13.078 1.00 74.94 93 PHE A N 1
ATOM 746 C CA . PHE A 1 93 ? -18.619 10.680 12.592 1.00 74.94 93 PHE A CA 1
ATOM 747 C C . PHE A 1 93 ? -17.198 10.563 13.157 1.00 74.94 93 PHE A C 1
ATOM 749 O O . PHE A 1 93 ? -16.228 10.594 12.401 1.00 74.94 93 PHE A O 1
ATOM 756 N N . MET A 1 94 ? -17.060 10.338 14.466 1.00 72.00 94 MET A N 1
ATOM 757 C CA . MET A 1 94 ? -15.742 10.212 15.090 1.00 72.00 94 MET A CA 1
ATOM 758 C C . MET A 1 94 ? -14.984 8.962 14.616 1.00 72.00 94 MET A C 1
ATOM 760 O O . MET A 1 94 ? -13.768 9.005 14.457 1.00 72.00 94 MET A O 1
ATOM 764 N N . SER A 1 95 ? -15.689 7.862 14.332 1.00 72.31 95 SER A N 1
ATOM 765 C CA . SER A 1 95 ? -15.088 6.631 13.801 1.00 72.31 95 SER A CA 1
ATOM 766 C C . SER A 1 95 ? -14.630 6.768 12.349 1.00 72.31 95 SER A C 1
ATOM 768 O O . SER A 1 95 ? -13.713 6.066 11.948 1.00 72.31 95 SER A O 1
ATOM 770 N N . SER A 1 96 ? -15.201 7.703 11.580 1.00 79.88 96 SER A N 1
ATOM 771 C CA . SER A 1 96 ? -14.767 8.002 10.209 1.00 79.88 96 SER A CA 1
ATOM 772 C C . SER A 1 96 ? -13.456 8.797 10.146 1.00 79.88 96 SER A C 1
ATOM 774 O O . SER A 1 96 ? -12.723 8.718 9.160 1.00 79.88 96 SER A O 1
ATOM 776 N N . LEU A 1 97 ? -13.131 9.534 11.214 1.00 82.31 97 LEU A N 1
ATOM 777 C CA . LEU A 1 97 ? -11.982 10.437 11.259 1.00 82.31 97 LEU A CA 1
ATOM 778 C C . LEU A 1 97 ? -10.630 9.710 11.101 1.00 82.31 97 LEU A C 1
ATOM 780 O O . LEU A 1 97 ? -9.842 10.153 10.266 1.00 82.31 97 LEU A O 1
ATOM 784 N N . PRO A 1 98 ? -10.345 8.589 11.799 1.00 80.62 98 PRO A N 1
ATOM 785 C CA . PRO A 1 98 ? -9.133 7.804 11.558 1.00 80.62 98 PRO A CA 1
ATOM 786 C C . PRO A 1 98 ? -8.973 7.359 10.098 1.00 80.62 98 PRO A C 1
ATOM 788 O O . PRO A 1 98 ? -7.870 7.417 9.562 1.00 80.62 98 PRO A O 1
ATOM 791 N N . TYR A 1 99 ? -10.066 6.975 9.431 1.00 80.56 99 TYR A N 1
ATOM 792 C CA . TYR A 1 99 ? -10.034 6.542 8.030 1.00 80.56 99 TYR A CA 1
ATOM 793 C C . TYR A 1 99 ? -9.781 7.704 7.064 1.00 80.56 99 TYR A C 1
ATOM 795 O O . TYR A 1 99 ? -9.029 7.553 6.103 1.00 80.56 99 TYR A O 1
ATOM 803 N N . LEU A 1 100 ? -10.346 8.884 7.335 1.00 85.00 100 LEU A N 1
ATOM 804 C CA . LEU A 1 100 ? -10.050 10.097 6.566 1.00 85.00 100 LEU A CA 1
ATOM 805 C C . LEU A 1 100 ? -8.588 10.525 6.723 1.00 85.00 100 LEU A C 1
ATOM 807 O O . LEU A 1 100 ? -7.929 10.850 5.737 1.00 85.00 100 LEU A O 1
ATOM 811 N N . VAL A 1 101 ? -8.064 10.488 7.949 1.00 85.62 101 VAL A N 1
ATOM 812 C CA . VAL A 1 101 ? -6.652 10.787 8.221 1.00 85.62 101 VAL A CA 1
ATOM 813 C C . VAL A 1 101 ? -5.747 9.789 7.497 1.00 85.62 101 VAL A C 1
ATOM 815 O O . VAL A 1 101 ? -4.784 10.204 6.857 1.00 85.62 101 VAL A O 1
ATOM 818 N N . MET A 1 102 ? -6.087 8.498 7.519 1.00 85.12 102 MET A N 1
ATOM 819 C CA . MET A 1 102 ? -5.372 7.466 6.765 1.00 85.12 102 MET A CA 1
ATOM 820 C C . MET A 1 102 ? -5.358 7.767 5.260 1.00 85.12 102 MET A C 1
ATOM 822 O O . MET A 1 102 ? -4.289 7.735 4.656 1.00 85.12 102 MET A O 1
ATOM 826 N N . ALA A 1 103 ? -6.497 8.133 4.662 1.00 86.19 103 ALA A N 1
ATOM 827 C CA . ALA A 1 103 ? -6.574 8.467 3.238 1.00 86.19 103 ALA A CA 1
ATOM 828 C C . ALA A 1 103 ? -5.659 9.647 2.860 1.00 86.19 103 ALA A C 1
ATOM 830 O O . ALA A 1 103 ? -4.943 9.594 1.859 1.00 86.19 103 ALA A O 1
ATOM 831 N N . ILE A 1 104 ? -5.637 10.691 3.691 1.00 89.56 104 ILE A N 1
ATOM 832 C CA . ILE A 1 104 ? -4.773 11.858 3.485 1.00 89.56 104 ILE A CA 1
ATOM 833 C C . ILE A 1 104 ? -3.296 11.460 3.606 1.00 89.56 104 ILE A C 1
ATOM 835 O O . ILE A 1 104 ? -2.492 11.791 2.734 1.00 89.56 104 ILE A O 1
ATOM 839 N N . ILE A 1 105 ? -2.933 10.716 4.657 1.00 87.81 105 ILE A N 1
ATOM 840 C CA . ILE A 1 105 ? -1.554 10.262 4.883 1.00 87.81 105 ILE A CA 1
ATOM 841 C C . ILE A 1 105 ? -1.074 9.373 3.734 1.00 87.81 105 ILE A C 1
ATOM 843 O O . ILE A 1 105 ? 0.054 9.553 3.281 1.00 87.81 105 ILE A O 1
ATOM 847 N N . MET A 1 106 ? -1.909 8.463 3.222 1.00 85.44 106 MET A N 1
ATOM 848 C CA . MET A 1 106 ? -1.548 7.594 2.094 1.00 85.44 106 MET A CA 1
ATOM 849 C C . MET A 1 106 ? -1.204 8.399 0.838 1.00 85.44 106 MET A C 1
ATOM 851 O O . MET A 1 106 ? -0.210 8.099 0.174 1.00 85.44 106 MET A O 1
ATOM 855 N N . GLN A 1 107 ? -1.967 9.456 0.540 1.00 87.38 107 GLN A N 1
ATOM 856 C CA . GLN A 1 107 ? -1.685 10.316 -0.608 1.00 87.38 107 GLN A CA 1
ATOM 857 C C . GLN A 1 107 ? -0.325 11.016 -0.469 1.00 87.38 107 GLN A C 1
ATOM 859 O O . GLN A 1 107 ? 0.459 11.039 -1.421 1.00 87.38 107 GLN A O 1
ATOM 864 N N . PHE A 1 108 ? -0.018 11.542 0.721 1.00 88.38 108 PHE A N 1
ATOM 865 C CA . PHE A 1 108 ? 1.273 12.178 0.988 1.00 88.38 108 PHE A CA 1
ATOM 866 C C . PHE A 1 108 ? 2.430 11.175 0.987 1.00 88.38 108 PHE A C 1
ATOM 868 O O . PHE A 1 108 ? 3.469 11.448 0.388 1.00 88.38 108 PHE A O 1
ATOM 875 N N . ALA A 1 109 ? 2.254 10.002 1.596 1.00 84.88 109 ALA A N 1
ATOM 876 C CA . ALA A 1 109 ? 3.268 8.954 1.639 1.00 84.88 109 ALA A CA 1
ATOM 877 C C . ALA A 1 109 ? 3.654 8.475 0.232 1.00 84.88 109 ALA A C 1
ATOM 879 O O . ALA A 1 109 ? 4.843 8.325 -0.042 1.00 84.88 109 ALA A O 1
ATOM 880 N N . GLY A 1 110 ? 2.681 8.322 -0.676 1.00 84.19 110 GLY A N 1
ATOM 881 C CA . GLY A 1 110 ? 2.942 8.004 -2.084 1.00 84.19 110 GLY A CA 1
ATOM 882 C C . GLY A 1 110 ? 3.778 9.082 -2.774 1.00 84.19 110 GLY A C 1
ATOM 883 O O . GLY A 1 110 ? 4.832 8.786 -3.333 1.00 84.19 110 GLY A O 1
ATOM 884 N N . THR A 1 111 ? 3.378 10.354 -2.641 1.00 85.38 111 THR A N 1
ATOM 885 C CA . THR A 1 111 ? 4.146 11.469 -3.227 1.00 85.38 111 THR A CA 1
ATOM 886 C C . THR A 1 111 ? 5.556 11.590 -2.645 1.00 85.38 111 THR A C 1
ATOM 888 O O . THR A 1 111 ? 6.500 11.900 -3.369 1.00 85.38 111 THR A O 1
ATOM 891 N N . LEU A 1 112 ? 5.724 11.303 -1.351 1.00 85.50 112 LEU A N 1
ATOM 892 C CA . LEU A 1 112 ? 7.021 11.315 -0.683 1.00 85.50 112 LEU A CA 1
ATOM 893 C C . LEU A 1 112 ? 7.908 10.158 -1.158 1.00 85.50 112 LEU A C 1
ATOM 895 O O . LEU A 1 112 ? 9.099 10.366 -1.377 1.00 85.50 112 LEU A O 1
ATOM 899 N N . ALA A 1 113 ? 7.345 8.963 -1.349 1.00 82.56 113 ALA A N 1
ATOM 900 C CA . ALA A 1 113 ? 8.065 7.807 -1.879 1.00 82.56 113 ALA A CA 1
ATOM 901 C C . ALA A 1 113 ? 8.593 8.074 -3.296 1.00 82.56 113 ALA A C 1
ATOM 903 O O . ALA A 1 113 ? 9.762 7.799 -3.583 1.00 82.56 113 ALA A O 1
ATOM 904 N N . ASP A 1 114 ? 7.760 8.664 -4.158 1.00 83.25 114 ASP A N 1
ATOM 905 C CA . ASP A 1 114 ? 8.154 9.047 -5.515 1.00 83.25 114 ASP A CA 1
ATOM 906 C C . ASP A 1 114 ? 9.202 10.161 -5.506 1.00 83.25 114 ASP A C 1
ATOM 908 O O . ASP A 1 114 ? 10.189 10.087 -6.239 1.00 83.25 114 ASP A O 1
ATOM 912 N N . TRP A 1 115 ? 9.055 11.158 -4.629 1.00 84.50 115 TRP A N 1
ATOM 913 C CA . TRP A 1 115 ? 10.052 12.217 -4.472 1.00 84.50 115 TRP A CA 1
ATOM 914 C C . TRP A 1 115 ? 11.408 11.670 -4.000 1.00 84.50 115 TRP A C 1
ATOM 916 O O . TRP A 1 115 ? 12.436 11.985 -4.600 1.00 84.50 115 TRP A O 1
ATOM 926 N N . LEU A 1 116 ? 11.425 10.802 -2.983 1.00 82.06 116 LEU A N 1
ATOM 927 C CA . LEU A 1 116 ? 12.645 10.169 -2.457 1.00 82.06 116 LEU A CA 1
ATOM 928 C C . LEU A 1 116 ? 13.348 9.290 -3.497 1.00 82.06 116 LEU A C 1
ATOM 930 O O . LEU A 1 116 ? 14.575 9.189 -3.495 1.00 82.06 116 LEU A O 1
ATOM 934 N N . ARG A 1 117 ? 12.575 8.656 -4.385 1.00 81.94 117 ARG A N 1
ATOM 935 C CA . ARG A 1 117 ? 13.103 7.852 -5.489 1.00 81.94 117 ARG A CA 1
ATOM 936 C C . ARG A 1 117 ? 13.661 8.724 -6.616 1.00 81.94 117 ARG A C 1
ATOM 938 O O . ARG A 1 117 ? 14.741 8.429 -7.115 1.00 81.94 117 ARG A O 1
ATOM 945 N N . ASN A 1 118 ? 12.946 9.777 -7.011 1.00 81.19 118 ASN A N 1
ATOM 946 C CA . ASN A 1 118 ? 13.336 10.657 -8.121 1.00 81.19 118 ASN A CA 1
ATOM 947 C C . ASN A 1 118 ? 14.526 11.561 -7.775 1.00 81.19 118 ASN A C 1
ATOM 949 O O . ASN A 1 118 ? 15.250 11.988 -8.667 1.00 81.19 118 ASN A O 1
ATOM 953 N N . THR A 1 119 ? 14.736 11.843 -6.489 1.00 81.25 119 THR A N 1
ATOM 954 C CA . THR A 1 119 ? 15.895 12.601 -5.988 1.00 81.25 119 THR A CA 1
ATOM 955 C C . THR A 1 119 ? 17.116 11.722 -5.692 1.00 81.25 119 THR A C 1
ATOM 957 O O . THR A 1 119 ? 18.111 12.229 -5.185 1.00 81.25 119 THR A O 1
ATOM 960 N N . GLU A 1 120 ? 17.045 10.415 -5.984 1.00 77.50 120 GLU A N 1
ATOM 961 C CA . GLU A 1 120 ? 18.095 9.405 -5.747 1.00 77.50 120 GLU A CA 1
ATOM 962 C C . GLU A 1 120 ? 18.606 9.315 -4.294 1.00 77.50 120 GLU A C 1
ATOM 964 O O . GLU A 1 120 ? 19.609 8.658 -4.018 1.00 77.50 120 GLU A O 1
ATOM 969 N N . VAL A 1 121 ? 17.890 9.911 -3.333 1.00 77.38 121 VAL A N 1
ATOM 970 C CA . VAL A 1 121 ? 18.242 9.866 -1.904 1.00 77.38 121 VAL A CA 1
ATOM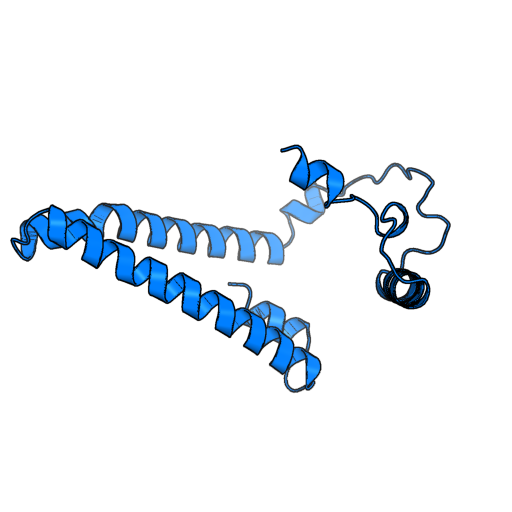 971 C C . VAL A 1 121 ? 18.134 8.438 -1.361 1.00 77.38 121 VAL A C 1
ATOM 973 O O . VAL A 1 121 ? 18.928 8.025 -0.515 1.00 77.38 121 VAL A O 1
ATOM 976 N N . LEU A 1 122 ? 17.158 7.665 -1.851 1.00 75.44 122 LEU A N 1
ATOM 977 C CA . LEU A 1 122 ? 16.973 6.255 -1.514 1.00 75.44 122 LEU A CA 1
ATOM 978 C C . LEU A 1 122 ? 16.928 5.403 -2.782 1.00 75.44 122 LEU A C 1
ATOM 980 O O . LEU A 1 122 ? 16.240 5.725 -3.751 1.00 75.44 122 LEU A O 1
ATOM 984 N N . THR A 1 123 ? 17.605 4.252 -2.752 1.00 78.00 123 THR A N 1
ATOM 985 C CA . THR A 1 123 ? 17.530 3.290 -3.861 1.00 78.00 123 THR A CA 1
ATOM 986 C C . THR A 1 123 ? 16.121 2.709 -3.988 1.00 78.00 123 THR A C 1
ATOM 988 O O . THR A 1 123 ? 15.382 2.580 -3.008 1.00 78.00 123 THR A O 1
ATOM 991 N N . THR A 1 124 ? 15.751 2.276 -5.195 1.00 72.62 124 THR A N 1
ATOM 992 C CA . THR A 1 124 ? 14.427 1.694 -5.492 1.00 72.62 124 THR A CA 1
ATOM 993 C C . THR A 1 124 ? 14.060 0.531 -4.564 1.00 72.62 124 THR A C 1
ATOM 995 O O . THR A 1 124 ? 12.900 0.375 -4.186 1.00 72.62 124 THR A O 1
ATOM 998 N N . THR A 1 125 ? 15.047 -0.257 -4.138 1.00 73.75 125 THR A N 1
ATOM 999 C CA . THR A 1 125 ? 14.867 -1.358 -3.184 1.00 73.75 125 THR A CA 1
ATOM 1000 C C . THR A 1 125 ? 14.594 -0.863 -1.764 1.00 73.75 125 THR A C 1
ATOM 1002 O O . THR A 1 125 ? 13.797 -1.471 -1.055 1.00 73.75 125 THR A O 1
ATOM 1005 N N . GLN A 1 126 ? 15.233 0.227 -1.330 1.00 73.81 126 GLN A N 1
ATOM 1006 C CA . GLN A 1 126 ? 15.013 0.807 -0.000 1.00 73.81 126 GLN A CA 1
ATOM 1007 C C . GLN A 1 126 ? 13.649 1.490 0.089 1.00 73.81 126 GLN A C 1
ATOM 1009 O O . GLN A 1 126 ? 12.923 1.238 1.045 1.00 73.81 126 GLN A O 1
ATOM 1014 N N . VAL A 1 127 ? 13.261 2.262 -0.932 1.00 75.12 127 VAL A N 1
ATOM 1015 C CA . VAL A 1 127 ? 11.920 2.868 -1.000 1.00 75.12 127 VAL A CA 1
ATOM 1016 C C . VAL A 1 127 ? 10.849 1.779 -0.958 1.00 75.12 127 VAL A C 1
ATOM 1018 O O . VAL A 1 127 ? 9.934 1.848 -0.146 1.00 75.12 127 VAL A O 1
ATOM 1021 N N . ARG A 1 128 ? 11.001 0.704 -1.743 1.00 7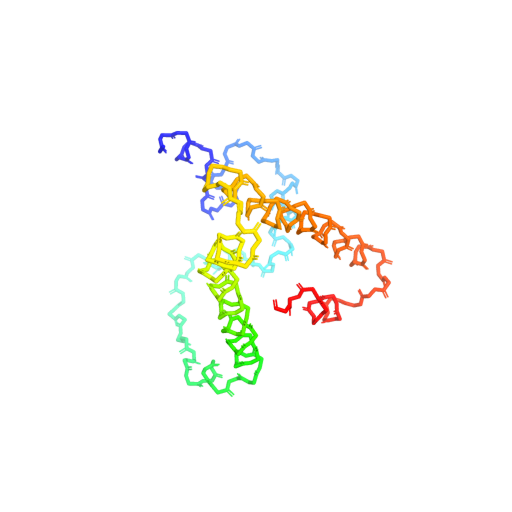1.50 128 ARG A N 1
ATOM 1022 C CA . ARG A 1 128 ? 10.050 -0.418 -1.712 1.00 71.50 128 ARG A CA 1
ATOM 1023 C C . ARG A 1 128 ? 9.964 -1.085 -0.340 1.00 71.50 128 ARG A C 1
ATOM 1025 O O . ARG A 1 128 ? 8.864 -1.358 0.099 1.00 71.50 128 ARG A O 1
ATOM 1032 N N . LYS A 1 129 ? 11.081 -1.303 0.358 1.00 73.00 129 LYS A N 1
ATOM 1033 C CA . LYS A 1 129 ? 11.073 -1.921 1.699 1.00 73.00 129 LYS A CA 1
ATOM 1034 C C . LYS A 1 129 ? 10.454 -1.044 2.790 1.00 73.00 129 LYS A C 1
ATOM 1036 O O . LYS A 1 129 ? 9.967 -1.585 3.770 1.00 73.00 129 LYS A O 1
ATOM 1041 N N . VAL A 1 130 ? 10.547 0.279 2.660 1.00 73.69 130 VAL A N 1
ATOM 1042 C CA . VAL A 1 130 ? 10.070 1.229 3.681 1.00 73.69 130 VAL A CA 1
ATOM 1043 C C . VAL A 1 130 ? 8.613 1.626 3.444 1.00 73.69 130 VAL A C 1
ATOM 1045 O O . VAL A 1 130 ? 7.879 1.835 4.403 1.00 73.69 130 VAL A O 1
ATOM 1048 N N . PHE A 1 131 ? 8.197 1.726 2.178 1.00 71.06 131 PHE A N 1
ATOM 1049 C CA . PHE A 1 131 ? 6.862 2.194 1.800 1.00 71.06 131 PHE A CA 1
ATOM 1050 C C . PHE A 1 131 ? 5.896 1.074 1.386 1.00 71.06 131 PHE A C 1
ATOM 1052 O O . PHE A 1 131 ? 4.699 1.328 1.335 1.00 71.06 131 PHE A O 1
ATOM 1059 N N . ASN A 1 132 ? 6.371 -0.145 1.091 1.00 62.78 132 ASN A N 1
ATOM 1060 C CA . ASN A 1 132 ? 5.513 -1.337 1.071 1.00 62.78 132 ASN A CA 1
ATOM 1061 C C . ASN A 1 132 ? 5.723 -2.099 2.383 1.00 62.78 132 ASN A C 1
ATOM 1063 O O . ASN A 1 132 ? 6.587 -2.975 2.463 1.00 62.78 132 ASN A O 1
ATOM 1067 N N . CYS A 1 133 ? 4.942 -1.722 3.392 1.00 53.38 133 CYS A N 1
ATOM 1068 C CA . CYS A 1 133 ? 4.548 -2.625 4.465 1.00 53.38 133 CYS A CA 1
ATOM 1069 C C . CYS A 1 133 ? 3.184 -3.198 4.094 1.00 53.38 133 CYS A C 1
ATOM 1071 O O . CYS A 1 133 ? 2.332 -2.387 3.671 1.00 53.38 133 CYS A O 1
#

Organism: NCBI:txid320908

pLDDT: mean 77.62, std 10.3, range [48.59, 90.44]

Radius of gyration: 22.24 Å; chains: 1; bounding box: 43×36×58 Å

Secondary structure (DSSP, 8-state):
-HHHHHH--SSGGG-TT--HHHHHHHHHHT---TTTTS-------HHHHHT-HHHHHHHHHHHHHHHHHHHHHHHHHHHHHHTT---HHHHHHHHHHHHHHHHHHHHHHHHHHHHHHHTTSS-HHHHHHHH--

Foldseek 3Di:
DVVCVLCDDPDPVPDPPDDPVVNVVCCVVVVDDPPPPPPDVPPDPVVCCVVDPVNVVLVVVVVVVVVVVVCCLVVQLVCCCPVVVDDSVVSVVVSCVVVVVVVVVLVVLVVVLVVCPVVVVDDPVRSCVVSRD